Protein AF-A0A969PJM5-F1 (afdb_monomer_lite)

Secondary structure (DSSP, 8-state):
-----HHHHHHHHHHHHHS--HHHHHHHHHHHHHHHHHHHHHHHHHHHHHHHHHHHHHTTS--SS-HHHHHHHHHHHHHHHHHHHHHHHHHHHHHHHHH--TT---HHHHHIIIIIHHHHHHHHHHHHHHHHHHHHHHHHHHHHHHHHHHHHHH-

pLDDT: mean 76.87, std 11.99, range [38.34, 92.44]

Radius of gyration: 26.84 Å; chains: 1; bounding box: 56×15×101 Å

Structure (mmCIF, N/CA/C/O backbone):
data_AF-A0A969PJM5-F1
#
_entry.id   AF-A0A969PJM5-F1
#
loop_
_atom_site.group_PDB
_atom_site.id
_atom_site.type_symbol
_atom_site.label_atom_id
_atom_site.label_alt_id
_atom_site.label_comp_id
_atom_site.label_asym_id
_atom_site.label_entity_id
_atom_site.label_seq_id
_atom_site.pdbx_PDB_ins_code
_atom_site.Cartn_x
_atom_site.Cartn_y
_atom_site.Cartn_z
_atom_site.occupancy
_atom_site.B_iso_or_equiv
_atom_site.auth_seq_id
_atom_site.auth_comp_id
_atom_site.auth_asym_id
_atom_site.auth_atom_id
_atom_site.pdbx_PDB_model_num
ATOM 1 N N . MET A 1 1 ? 33.562 -5.947 -52.881 1.00 39.50 1 MET A N 1
ATOM 2 C CA . MET A 1 1 ? 33.330 -4.812 -51.963 1.00 39.50 1 MET A CA 1
ATOM 3 C C . MET A 1 1 ? 32.183 -3.988 -52.539 1.00 39.50 1 MET A C 1
ATOM 5 O O . MET A 1 1 ? 32.416 -3.079 -53.319 1.00 39.50 1 MET A O 1
ATOM 9 N N . LEU A 1 2 ? 30.937 -4.405 -52.295 1.00 38.34 2 LEU A N 1
ATOM 10 C CA . LEU A 1 2 ? 29.759 -3.692 -52.796 1.00 38.34 2 LEU A CA 1
ATOM 11 C C . LEU A 1 2 ? 29.376 -2.636 -51.759 1.00 38.34 2 LEU A C 1
ATOM 13 O O . LEU A 1 2 ? 28.885 -2.967 -50.685 1.00 38.34 2 LEU A O 1
ATOM 17 N N . VAL A 1 3 ? 29.664 -1.376 -52.078 1.00 52.41 3 VAL A N 1
ATOM 18 C CA . VAL A 1 3 ? 29.216 -0.205 -51.323 1.00 52.41 3 VAL A CA 1
ATOM 19 C C . VAL A 1 3 ? 27.695 -0.136 -51.455 1.00 52.41 3 VAL A C 1
ATOM 21 O O . VAL A 1 3 ? 27.167 0.305 -52.473 1.00 52.41 3 VAL A O 1
ATOM 24 N N . THR A 1 4 ? 26.970 -0.629 -50.451 1.00 52.97 4 THR A N 1
ATOM 25 C CA . THR A 1 4 ? 25.522 -0.423 -50.366 1.00 52.97 4 THR A CA 1
ATOM 26 C C . THR A 1 4 ? 25.275 1.043 -50.023 1.00 52.97 4 THR A C 1
ATOM 28 O O . THR A 1 4 ? 25.781 1.539 -49.019 1.00 52.97 4 THR A O 1
ATOM 31 N N . SER A 1 5 ? 24.533 1.733 -50.886 1.00 50.00 5 SER A N 1
ATOM 32 C CA . SER A 1 5 ? 24.246 3.169 -50.817 1.00 50.00 5 SER A CA 1
ATOM 33 C C . SER A 1 5 ? 23.789 3.651 -49.419 1.00 50.00 5 SER A C 1
ATOM 35 O O . SER A 1 5 ? 22.919 3.014 -48.814 1.00 50.00 5 SER A O 1
ATOM 37 N N . PRO A 1 6 ? 24.289 4.805 -48.925 1.00 57.69 6 PRO A N 1
ATOM 38 C CA . PRO A 1 6 ? 23.921 5.382 -47.624 1.00 57.69 6 PRO A CA 1
ATOM 39 C C . PRO A 1 6 ? 22.428 5.737 -47.481 1.00 57.69 6 PRO A C 1
ATOM 41 O O . PRO A 1 6 ? 21.943 5.897 -46.363 1.00 57.69 6 PRO A O 1
ATOM 44 N N . ALA A 1 7 ? 21.666 5.798 -48.579 1.00 56.34 7 ALA A N 1
ATOM 45 C CA . ALA A 1 7 ? 20.226 6.068 -48.547 1.00 56.34 7 ALA A CA 1
ATOM 46 C C . ALA A 1 7 ? 19.387 4.887 -48.010 1.00 56.34 7 ALA A C 1
ATOM 48 O O . ALA A 1 7 ? 18.320 5.095 -47.435 1.00 56.34 7 ALA A O 1
ATOM 49 N N . GLY A 1 8 ? 19.867 3.645 -48.152 1.00 54.34 8 GLY A N 1
ATOM 50 C CA . GLY A 1 8 ? 19.141 2.452 -47.696 1.00 54.34 8 GLY A CA 1
ATOM 51 C C . GLY A 1 8 ? 19.221 2.218 -46.184 1.00 54.34 8 GLY A C 1
ATOM 52 O O . GLY A 1 8 ? 18.310 1.632 -45.603 1.00 54.34 8 GLY A O 1
ATOM 53 N N . TYR A 1 9 ? 20.284 2.704 -45.535 1.00 56.56 9 TYR A N 1
ATOM 54 C CA . TYR A 1 9 ? 20.496 2.539 -44.092 1.00 56.56 9 TYR A CA 1
ATOM 55 C C . TYR A 1 9 ? 19.519 3.392 -43.271 1.00 56.56 9 TYR A C 1
ATOM 57 O O . TYR A 1 9 ? 18.983 2.934 -42.265 1.00 56.56 9 TYR A O 1
ATOM 65 N N . GLY A 1 10 ? 19.229 4.610 -43.742 1.00 60.84 10 GLY A N 1
ATOM 66 C CA . GLY A 1 10 ? 18.247 5.499 -43.122 1.00 60.84 10 GLY A CA 1
ATOM 67 C C . GLY A 1 10 ? 16.841 4.912 -43.167 1.00 60.84 10 GLY A C 1
ATOM 68 O O . GLY A 1 10 ? 16.194 4.818 -42.135 1.00 60.84 10 GLY A O 1
ATOM 69 N N . VAL A 1 11 ? 16.407 4.415 -44.331 1.00 62.94 11 VAL A N 1
ATOM 70 C CA . VAL A 1 11 ? 15.069 3.822 -44.490 1.00 62.94 11 VAL A CA 1
ATOM 71 C C . VAL A 1 11 ? 14.909 2.558 -43.648 1.00 62.94 11 VAL A C 1
ATOM 73 O O . VAL A 1 11 ? 13.864 2.393 -43.034 1.00 62.94 11 VAL A O 1
ATOM 76 N N . LYS A 1 12 ? 15.928 1.694 -43.543 1.00 56.66 12 LYS A N 1
ATOM 77 C CA . LYS A 1 12 ? 15.858 0.518 -42.658 1.00 56.66 12 LYS A CA 1
ATOM 78 C C . LYS A 1 12 ? 15.784 0.892 -41.180 1.00 56.66 12 LYS A C 1
ATOM 80 O O . LYS A 1 12 ? 14.954 0.333 -40.479 1.00 56.66 12 LYS A O 1
ATOM 85 N N . LYS A 1 13 ? 16.570 1.875 -40.737 1.00 59.78 13 LYS A N 1
ATOM 86 C CA . LYS A 1 13 ? 16.548 2.361 -39.350 1.00 59.78 13 LYS A CA 1
ATOM 87 C C . LYS A 1 13 ? 15.251 3.098 -39.014 1.00 59.78 13 LYS A C 1
ATOM 89 O O . LYS A 1 13 ? 14.752 2.982 -37.905 1.00 59.78 13 LYS A O 1
ATOM 94 N N . THR A 1 14 ? 14.690 3.840 -39.969 1.00 58.84 14 THR A N 1
ATOM 95 C CA . THR A 1 14 ? 13.369 4.462 -39.841 1.00 58.84 14 THR A CA 1
ATOM 96 C C . THR A 1 14 ? 12.281 3.397 -39.839 1.00 58.84 14 THR A C 1
ATOM 98 O O . THR A 1 14 ? 11.407 3.466 -38.994 1.00 58.84 14 THR A O 1
ATOM 101 N N . LEU A 1 15 ? 12.351 2.374 -40.696 1.00 55.53 15 LEU A N 1
ATOM 102 C CA . LEU A 1 15 ? 11.419 1.247 -40.665 1.00 55.53 15 LEU A CA 1
ATOM 103 C C . LEU A 1 15 ? 11.490 0.519 -39.323 1.00 55.53 15 LEU A C 1
ATOM 105 O O . LEU A 1 15 ? 10.454 0.419 -38.690 1.00 55.53 15 LEU A O 1
ATOM 109 N N . GLU A 1 16 ? 12.671 0.151 -38.820 1.00 60.59 16 GLU A N 1
ATOM 110 C CA . GLU A 1 16 ? 12.875 -0.387 -37.459 1.00 60.59 16 GLU A CA 1
ATOM 111 C C . GLU A 1 16 ? 12.354 0.533 -36.340 1.00 60.59 16 GLU A C 1
ATOM 113 O O . GLU A 1 16 ? 12.013 0.047 -35.268 1.00 60.59 16 GLU A O 1
ATOM 118 N N . LEU A 1 17 ? 12.263 1.845 -36.582 1.00 61.97 17 LEU A N 1
ATOM 119 C CA . LEU A 1 17 ? 11.667 2.812 -35.655 1.00 61.97 17 LEU A CA 1
ATOM 120 C C . LEU A 1 17 ? 10.128 2.823 -35.698 1.00 61.97 17 LEU A C 1
ATOM 122 O O . LEU A 1 17 ? 9.497 3.212 -34.718 1.00 61.97 17 LEU A O 1
ATOM 126 N N . ILE A 1 18 ? 9.530 2.478 -36.847 1.00 62.66 18 ILE A N 1
ATOM 127 C CA . ILE A 1 18 ? 8.075 2.509 -37.070 1.00 62.66 18 ILE A CA 1
ATOM 128 C C . ILE A 1 18 ? 7.442 1.132 -36.813 1.00 62.66 18 ILE A C 1
ATOM 130 O O . ILE A 1 18 ? 6.303 1.060 -36.354 1.00 62.66 18 ILE A O 1
ATOM 134 N N . MET A 1 19 ? 8.153 0.031 -37.089 1.00 58.66 19 MET A N 1
ATOM 135 C CA . MET A 1 19 ? 7.731 -1.295 -36.626 1.00 58.66 19 MET A CA 1
ATOM 136 C C . MET A 1 19 ? 8.087 -1.407 -35.145 1.00 58.66 19 MET A C 1
ATOM 138 O O . MET A 1 19 ? 9.255 -1.239 -34.801 1.00 58.66 19 MET A O 1
ATOM 142 N N . PRO A 1 20 ? 7.117 -1.697 -34.261 1.00 61.97 20 PRO A N 1
ATOM 143 C CA . PRO A 1 20 ? 7.433 -1.916 -32.864 1.00 61.97 20 PRO A CA 1
ATOM 144 C C . PRO A 1 20 ? 8.405 -3.092 -32.782 1.00 61.97 20 PRO A C 1
ATOM 146 O O . PRO A 1 20 ? 8.067 -4.222 -33.141 1.00 61.97 20 PRO A O 1
ATOM 149 N N . SER A 1 21 ? 9.625 -2.828 -32.322 1.00 73.62 21 SER A N 1
ATOM 150 C CA . SER A 1 21 ? 10.503 -3.890 -31.855 1.00 73.62 21 SER A CA 1
ATOM 151 C C . SER A 1 21 ? 9.782 -4.646 -30.733 1.00 73.62 21 SER A C 1
ATOM 153 O O . SER A 1 21 ? 9.020 -4.057 -29.958 1.00 73.62 21 SER A O 1
ATOM 155 N N . TRP A 1 22 ? 9.997 -5.960 -30.627 1.00 68.62 22 TRP A N 1
ATOM 156 C CA . TRP A 1 22 ? 9.412 -6.774 -29.549 1.00 68.62 22 TRP A CA 1
ATOM 157 C C . TRP A 1 22 ? 9.731 -6.203 -28.155 1.00 68.62 22 TRP A C 1
ATOM 159 O O . TR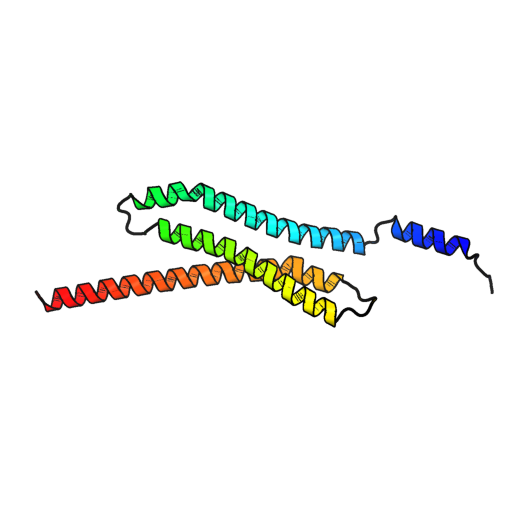P A 1 22 ? 8.916 -6.305 -27.240 1.00 68.62 22 TRP A O 1
ATOM 169 N N . GLU A 1 23 ? 10.862 -5.509 -28.023 1.00 72.88 23 GLU A N 1
ATOM 170 C CA . GLU A 1 23 ? 11.275 -4.761 -26.831 1.00 72.88 23 GLU A CA 1
ATOM 171 C C . GLU A 1 23 ? 10.302 -3.629 -26.461 1.00 72.88 23 GLU A C 1
ATOM 173 O O . GLU A 1 23 ? 9.965 -3.462 -25.289 1.00 72.88 23 GLU A O 1
ATOM 178 N N . SER A 1 24 ? 9.785 -2.887 -27.446 1.00 77.81 24 SER A N 1
ATOM 179 C CA . SER A 1 24 ? 8.834 -1.791 -27.216 1.00 77.81 24 SER A CA 1
ATOM 180 C C . SER A 1 24 ? 7.495 -2.304 -26.675 1.00 77.81 24 SER A C 1
ATOM 182 O O . SER A 1 24 ? 6.909 -1.712 -25.764 1.00 77.81 24 SER A O 1
ATOM 184 N N . VAL A 1 25 ? 7.042 -3.460 -27.172 1.00 81.44 25 VAL A N 1
ATOM 185 C CA . VAL A 1 25 ? 5.825 -4.116 -26.676 1.00 81.44 25 VAL A CA 1
ATOM 186 C C . VAL A 1 25 ? 6.012 -4.546 -25.223 1.00 81.44 25 VAL A C 1
ATOM 188 O O . VAL A 1 25 ? 5.181 -4.203 -24.381 1.00 81.44 25 VAL A O 1
ATOM 191 N N . ILE A 1 26 ? 7.124 -5.217 -24.906 1.00 79.69 26 ILE A N 1
ATOM 192 C CA . ILE A 1 26 ? 7.448 -5.651 -23.538 1.00 79.69 26 ILE A CA 1
ATOM 193 C C . ILE A 1 26 ? 7.482 -4.441 -22.598 1.00 79.69 26 ILE A C 1
ATOM 195 O O . ILE A 1 26 ? 6.792 -4.429 -21.579 1.00 79.69 26 ILE A O 1
ATOM 199 N N . PHE A 1 27 ? 8.188 -3.376 -22.975 1.00 79.31 27 PHE A N 1
ATOM 200 C CA . PHE A 1 27 ? 8.248 -2.150 -22.184 1.00 79.31 27 PHE A CA 1
ATOM 201 C C . PHE A 1 27 ? 6.860 -1.547 -21.928 1.00 79.31 27 PHE A C 1
ATOM 203 O O . PHE A 1 27 ? 6.534 -1.189 -20.796 1.00 79.31 27 PHE A O 1
ATOM 210 N N . SER A 1 28 ? 6.018 -1.463 -22.962 1.00 81.75 28 SER A N 1
ATOM 211 C CA . SER A 1 28 ? 4.676 -0.883 -22.844 1.00 81.75 28 SER A CA 1
ATOM 212 C C . SER A 1 28 ? 3.780 -1.664 -21.875 1.00 81.75 28 SER A C 1
ATOM 214 O O . SER A 1 28 ? 3.065 -1.054 -21.076 1.00 81.75 28 SER A O 1
ATOM 216 N N . VAL A 1 29 ? 3.872 -2.999 -21.882 1.00 83.44 29 VAL A N 1
ATOM 217 C CA . VAL A 1 29 ? 3.121 -3.882 -20.981 1.00 83.44 29 VAL A CA 1
ATOM 218 C C . VAL A 1 29 ? 3.618 -3.731 -19.545 1.00 83.44 29 VAL A C 1
ATOM 220 O O . VAL A 1 29 ? 2.813 -3.548 -18.631 1.00 83.44 29 VAL A O 1
ATOM 223 N N . LEU A 1 30 ? 4.938 -3.732 -19.337 1.00 81.00 30 LEU A N 1
ATOM 224 C CA . LEU A 1 30 ? 5.543 -3.580 -18.010 1.00 81.00 30 LEU A CA 1
ATOM 225 C C . LEU A 1 30 ? 5.230 -2.203 -17.401 1.00 81.00 30 LEU A C 1
ATOM 227 O O . LEU A 1 30 ? 4.830 -2.107 -16.239 1.00 81.00 30 LEU A O 1
ATOM 231 N N . ALA A 1 31 ? 5.326 -1.137 -18.197 1.00 81.19 31 ALA A N 1
ATOM 232 C CA . ALA A 1 31 ? 4.953 0.214 -17.781 1.00 81.19 31 ALA A CA 1
ATOM 233 C C . ALA A 1 31 ? 3.437 0.358 -17.543 1.00 81.19 31 ALA A C 1
ATOM 235 O O . ALA A 1 31 ? 3.001 1.131 -16.686 1.00 81.19 31 ALA A O 1
ATOM 236 N N . GLY A 1 32 ? 2.613 -0.373 -18.299 1.00 83.94 32 GLY A N 1
ATOM 237 C CA . GLY A 1 32 ? 1.167 -0.455 -18.092 1.00 83.94 32 GLY A CA 1
ATOM 238 C C . GLY A 1 32 ? 0.810 -1.106 -16.757 1.00 83.94 32 GLY A C 1
ATOM 239 O O . GLY A 1 32 ? 0.019 -0.549 -15.999 1.00 83.94 32 GLY A O 1
ATOM 240 N N . MET A 1 33 ? 1.450 -2.230 -16.426 1.00 83.69 33 MET A N 1
ATOM 241 C CA . MET A 1 33 ? 1.233 -2.951 -15.166 1.00 83.69 33 MET A CA 1
ATOM 242 C C . MET A 1 33 ? 1.590 -2.098 -13.943 1.00 83.69 33 MET A C 1
ATOM 244 O O . MET A 1 33 ? 0.856 -2.078 -12.955 1.00 83.69 33 MET A O 1
ATOM 248 N N . MET A 1 34 ? 2.662 -1.311 -14.042 1.00 85.06 34 MET A N 1
ATOM 249 C CA . MET A 1 34 ? 3.056 -0.375 -12.992 1.00 85.06 34 MET A CA 1
ATOM 250 C C . MET A 1 34 ? 1.995 0.708 -12.730 1.00 85.06 34 MET A C 1
ATOM 252 O O . MET A 1 34 ? 1.635 0.976 -11.582 1.00 85.06 34 MET A O 1
ATOM 256 N N . ARG A 1 35 ? 1.457 1.308 -13.799 1.00 86.25 35 ARG A N 1
ATOM 257 C CA . ARG A 1 35 ? 0.380 2.308 -13.701 1.00 86.25 35 ARG A CA 1
ATOM 258 C C . ARG A 1 35 ? -0.924 1.702 -13.188 1.00 86.25 35 ARG A C 1
ATOM 260 O O . ARG A 1 35 ? -1.607 2.325 -12.380 1.00 86.25 35 ARG A O 1
ATOM 267 N N . ALA A 1 36 ? -1.240 0.475 -13.599 1.00 87.06 36 ALA A N 1
ATOM 268 C CA . ALA A 1 36 ? -2.415 -0.241 -13.116 1.00 87.06 36 ALA A CA 1
ATOM 269 C C . ALA A 1 36 ? -2.379 -0.433 -11.592 1.00 87.06 36 ALA A C 1
ATOM 271 O O . ALA A 1 36 ? -3.380 -0.174 -10.930 1.00 87.06 36 ALA A O 1
ATOM 272 N N . TYR A 1 37 ? -1.225 -0.804 -11.022 1.00 87.75 37 TYR A N 1
ATOM 273 C CA . TYR A 1 37 ? -1.067 -0.923 -9.569 1.00 87.75 37 TYR A CA 1
ATOM 274 C C . TYR A 1 37 ? -1.326 0.404 -8.838 1.00 87.75 37 TYR A C 1
ATOM 276 O O . TYR A 1 37 ? -2.083 0.430 -7.869 1.00 87.75 37 TYR A O 1
ATOM 284 N N . GLN A 1 38 ? -0.765 1.520 -9.319 1.00 89.06 38 GLN A N 1
ATOM 285 C CA . GLN A 1 38 ? -0.994 2.836 -8.705 1.00 89.06 38 GLN A CA 1
ATOM 286 C C . GLN A 1 38 ? -2.475 3.227 -8.708 1.00 89.06 38 GLN A C 1
ATOM 288 O O . GLN A 1 38 ? -2.990 3.671 -7.680 1.00 89.06 38 GLN A O 1
ATOM 293 N N . HIS A 1 39 ? -3.172 3.002 -9.823 1.00 91.12 39 HIS A N 1
ATOM 294 C CA . HIS A 1 39 ? -4.610 3.245 -9.901 1.00 91.12 39 HIS A CA 1
ATOM 295 C C . HIS A 1 39 ? -5.408 2.308 -8.993 1.00 91.12 39 HIS A C 1
ATOM 297 O O . HIS A 1 39 ? -6.372 2.739 -8.370 1.00 91.12 39 HIS A O 1
ATOM 303 N N . PHE A 1 40 ? -4.996 1.048 -8.852 1.00 89.50 40 PHE A N 1
ATOM 304 C CA . PHE A 1 40 ? -5.654 0.110 -7.944 1.00 89.50 40 PHE A CA 1
ATOM 305 C C . PHE A 1 40 ? -5.562 0.569 -6.482 1.00 89.50 40 PHE A C 1
ATOM 307 O O . PHE A 1 40 ? -6.550 0.525 -5.751 1.00 89.50 40 PHE A O 1
ATOM 314 N N . VAL A 1 41 ? -4.399 1.081 -6.070 1.00 91.19 41 VAL A N 1
ATOM 315 C CA . VAL A 1 41 ? -4.195 1.646 -4.726 1.00 91.19 41 VAL A CA 1
ATOM 316 C C . VAL A 1 41 ? -5.007 2.931 -4.524 1.00 91.19 41 VAL A C 1
ATOM 318 O O . VAL A 1 41 ? -5.584 3.129 -3.456 1.00 91.19 41 VAL A O 1
ATOM 321 N N . GLU A 1 42 ? -5.112 3.793 -5.540 1.00 90.94 42 GLU A N 1
ATOM 322 C CA . GLU A 1 42 ? -5.961 4.996 -5.501 1.00 90.94 42 GLU A CA 1
ATOM 323 C C . GLU A 1 42 ? -7.447 4.657 -5.368 1.00 90.94 42 GLU A C 1
ATOM 325 O O . GLU A 1 42 ? -8.145 5.256 -4.547 1.00 90.94 42 GLU A O 1
ATOM 330 N N . ILE A 1 43 ? -7.918 3.661 -6.123 1.00 92.44 43 ILE A N 1
ATOM 331 C CA . ILE A 1 43 ? -9.284 3.141 -6.018 1.00 92.44 43 ILE A CA 1
ATOM 332 C C . ILE A 1 43 ? -9.508 2.541 -4.626 1.00 92.44 43 ILE A C 1
ATOM 334 O O . ILE A 1 43 ? -10.534 2.812 -4.008 1.00 92.44 43 ILE A O 1
ATOM 338 N N . GLY A 1 44 ? -8.540 1.792 -4.092 1.00 90.19 44 GLY A N 1
ATOM 339 C CA . GLY A 1 44 ? -8.587 1.272 -2.724 1.00 90.19 44 GLY A CA 1
ATOM 340 C C . GLY A 1 44 ? -8.749 2.384 -1.686 1.00 90.19 44 GLY A C 1
ATOM 341 O O . GLY A 1 44 ? -9.636 2.312 -0.840 1.00 90.19 44 GLY A O 1
ATOM 342 N N . LEU A 1 45 ? -7.964 3.460 -1.798 1.00 91.50 45 LEU A N 1
ATOM 343 C CA . LEU A 1 45 ? -8.060 4.615 -0.904 1.00 91.50 45 LEU A CA 1
ATOM 344 C C . LEU A 1 45 ? -9.429 5.309 -1.014 1.00 91.50 45 LEU A C 1
ATOM 346 O O . LEU A 1 45 ? -10.022 5.683 0.001 1.00 91.50 45 LEU A O 1
ATOM 350 N N . PHE A 1 46 ? -9.955 5.448 -2.234 1.00 92.38 46 PHE A N 1
ATOM 351 C CA . PHE A 1 46 ? -11.281 6.015 -2.480 1.00 92.38 46 PHE A CA 1
ATOM 352 C C . PHE A 1 46 ? -12.389 5.163 -1.844 1.00 92.38 46 PHE A C 1
ATOM 354 O O . PHE A 1 46 ? -13.238 5.689 -1.124 1.00 92.38 46 PHE A O 1
ATOM 361 N N . LEU A 1 47 ? -12.342 3.841 -2.029 1.00 91.00 47 LEU A N 1
ATOM 362 C CA . LEU A 1 47 ? -13.294 2.902 -1.433 1.00 91.00 47 LEU A CA 1
ATOM 363 C C . LEU A 1 47 ? -13.228 2.917 0.098 1.00 91.00 47 LEU A C 1
ATOM 365 O O . LEU A 1 47 ? -14.265 3.007 0.754 1.00 91.00 47 LEU A O 1
ATOM 369 N N . THR A 1 48 ? -12.031 2.900 0.690 1.00 89.94 48 THR A N 1
ATOM 370 C CA . THR A 1 48 ? -11.875 2.982 2.151 1.00 89.94 48 THR A CA 1
ATOM 371 C C . THR A 1 48 ? -12.380 4.313 2.700 1.00 89.94 48 THR A C 1
ATOM 373 O O . THR A 1 48 ? -12.998 4.337 3.764 1.00 89.94 48 THR A O 1
ATOM 376 N N . THR A 1 49 ? -12.200 5.412 1.962 1.00 91.94 49 THR A N 1
ATOM 377 C CA . THR A 1 49 ? -12.777 6.718 2.323 1.00 91.94 49 THR A CA 1
ATOM 378 C C . THR A 1 49 ? -14.304 6.664 2.332 1.00 91.94 49 THR A C 1
ATOM 380 O O . THR A 1 49 ? -14.933 7.156 3.267 1.00 91.94 49 THR A O 1
ATOM 383 N N . LEU A 1 50 ? -14.909 6.008 1.337 1.00 91.31 50 LEU A N 1
ATOM 384 C CA . LEU A 1 50 ? -16.362 5.871 1.216 1.00 91.31 50 LEU A CA 1
ATOM 385 C C . LEU A 1 50 ? -16.977 5.019 2.344 1.00 91.31 50 LEU A C 1
ATOM 387 O O . LEU A 1 50 ? -18.116 5.245 2.741 1.00 91.31 50 LEU A O 1
ATOM 391 N N . VAL A 1 51 ? -16.204 4.084 2.907 1.00 89.31 51 VAL A N 1
ATOM 392 C CA . VAL A 1 51 ? -16.577 3.280 4.089 1.00 89.31 51 VAL A CA 1
ATOM 393 C C . VAL A 1 51 ? -16.375 4.048 5.412 1.00 89.31 51 VAL A C 1
ATOM 395 O O . VAL A 1 51 ? -16.876 3.629 6.455 1.00 89.31 51 VAL A O 1
ATOM 398 N N . GLY A 1 52 ? -15.715 5.211 5.397 1.00 88.62 52 GLY A N 1
ATOM 399 C CA . GLY A 1 52 ? -15.442 6.026 6.590 1.00 88.62 52 GLY A CA 1
ATOM 400 C C . GLY A 1 52 ? -16.676 6.359 7.445 1.00 88.62 52 GLY A C 1
ATOM 401 O O . GLY A 1 52 ? -16.654 6.096 8.649 1.00 88.62 52 GLY A O 1
ATOM 402 N N . PRO A 1 53 ? -17.789 6.855 6.869 1.00 85.88 53 PRO A N 1
ATOM 403 C CA . PRO A 1 53 ? -19.011 7.128 7.627 1.00 85.88 53 PRO A CA 1
ATOM 404 C C . PRO A 1 53 ? -19.598 5.888 8.315 1.00 85.88 53 PRO A C 1
ATOM 406 O O . PRO A 1 53 ? -20.118 5.992 9.423 1.00 85.88 53 PRO A O 1
ATOM 409 N N . LEU A 1 54 ? -19.477 4.706 7.699 1.00 85.56 54 LEU A N 1
ATOM 410 C CA . LEU A 1 54 ? -19.935 3.443 8.288 1.00 85.56 54 LEU A CA 1
ATOM 411 C C . LEU A 1 54 ? -19.065 3.028 9.478 1.00 85.56 54 LEU A C 1
ATOM 413 O O . LEU A 1 54 ? -19.592 2.545 10.475 1.00 85.56 54 LEU A O 1
ATOM 417 N N . ALA A 1 55 ? -17.751 3.251 9.411 1.00 84.81 55 ALA A N 1
ATOM 418 C CA . ALA A 1 55 ? -16.844 2.975 10.524 1.00 84.81 55 ALA A CA 1
ATOM 419 C C . ALA A 1 55 ? -17.096 3.904 11.724 1.00 84.81 55 ALA A C 1
ATOM 421 O O . ALA A 1 55 ? -17.057 3.460 12.873 1.00 84.81 55 ALA A O 1
ATOM 422 N N . VAL A 1 56 ? -17.405 5.180 11.464 1.00 84.38 56 VAL A N 1
ATOM 423 C CA . VAL A 1 56 ? -17.806 6.145 12.502 1.00 84.38 56 VAL A CA 1
ATOM 424 C C . VAL A 1 56 ? -19.174 5.775 13.085 1.00 84.38 56 VAL A C 1
ATOM 426 O O . VAL A 1 56 ? -19.318 5.721 14.303 1.00 84.38 56 VAL A O 1
ATOM 429 N N . GLY A 1 57 ? -20.156 5.444 12.239 1.00 82.94 57 GLY A N 1
ATOM 430 C CA . GLY A 1 57 ? -21.487 5.009 12.674 1.00 82.94 57 GLY A CA 1
ATOM 431 C C . GLY A 1 57 ? -21.461 3.705 13.475 1.00 82.94 57 GLY A C 1
ATOM 432 O O . GLY A 1 57 ? -22.133 3.591 14.496 1.00 82.94 57 GLY A O 1
ATOM 433 N N . GLY A 1 58 ? -20.619 2.748 13.081 1.00 81.12 58 GLY A N 1
ATOM 434 C CA . GLY A 1 58 ? -20.402 1.503 13.818 1.00 81.12 58 GLY A CA 1
ATOM 435 C C . GLY A 1 58 ? -19.770 1.718 15.194 1.00 81.12 58 GLY A C 1
ATOM 436 O O . GLY A 1 58 ? -20.020 0.933 16.101 1.00 81.12 58 GLY A O 1
ATOM 437 N N . SER A 1 59 ? -19.007 2.800 15.388 1.00 78.19 59 SER A N 1
ATOM 438 C CA . SER A 1 59 ? -18.440 3.149 16.697 1.00 78.19 59 SER A CA 1
ATOM 439 C C . SER A 1 59 ? -19.485 3.643 17.702 1.00 78.19 59 SER A C 1
ATOM 441 O O . SER A 1 59 ? -19.165 3.756 18.884 1.00 78.19 59 SER A O 1
ATOM 443 N N . LEU A 1 60 ? -20.701 3.965 17.249 1.00 76.06 60 LEU A N 1
ATOM 444 C CA . LEU A 1 60 ? -21.819 4.347 18.115 1.00 76.06 60 LEU A CA 1
ATOM 445 C C . LEU A 1 60 ? -22.585 3.129 18.649 1.00 76.06 60 LEU A C 1
ATOM 447 O O . LEU A 1 60 ? -23.373 3.270 19.583 1.00 76.06 60 LEU A O 1
ATOM 451 N N . LEU A 1 61 ? -22.369 1.939 18.077 1.00 78.81 61 LEU A N 1
ATOM 452 C CA . LEU A 1 61 ? -22.922 0.699 18.610 1.00 78.81 61 LEU A CA 1
ATOM 453 C C . LEU A 1 61 ? -22.034 0.197 19.764 1.00 78.81 61 LEU A C 1
ATOM 455 O O . LEU A 1 61 ? -20.809 0.237 19.639 1.00 78.81 61 LEU A O 1
ATOM 459 N N . PRO A 1 62 ? -22.613 -0.312 20.870 1.00 68.31 62 PRO A N 1
ATOM 460 C CA . PRO A 1 62 ? -21.869 -0.869 22.002 1.00 68.31 62 PRO A CA 1
ATOM 461 C C . PRO A 1 62 ? -21.313 -2.269 21.674 1.00 68.31 62 PRO A C 1
ATOM 463 O O . PRO A 1 62 ? -21.588 -3.243 22.369 1.00 68.31 62 PRO A O 1
ATOM 466 N N . VAL A 1 63 ? -20.564 -2.385 20.576 1.00 70.50 63 VAL A N 1
ATOM 467 C CA . VAL A 1 63 ? -19.843 -3.599 20.176 1.00 70.50 63 VAL A CA 1
ATOM 468 C C . VAL A 1 63 ? -18.399 -3.450 20.652 1.00 70.50 63 VAL A C 1
ATOM 470 O O . VAL A 1 63 ? -17.781 -2.410 20.434 1.00 70.50 63 VAL A O 1
ATOM 473 N N . GLU A 1 64 ? -17.860 -4.473 21.316 1.00 63.97 64 GLU A N 1
ATOM 474 C CA . GLU A 1 64 ? -16.557 -4.438 22.009 1.00 63.97 64 GLU A CA 1
ATOM 475 C C . GLU A 1 64 ? -15.369 -4.015 21.127 1.00 63.97 64 GLU A C 1
ATOM 477 O O . GLU A 1 64 ? -14.377 -3.481 21.626 1.00 63.97 64 GLU A O 1
ATOM 482 N N . ASN A 1 65 ? -15.453 -4.224 19.812 1.00 62.84 65 ASN A N 1
ATOM 483 C CA . ASN A 1 65 ? -14.381 -3.884 18.889 1.00 62.84 65 ASN A CA 1
ATOM 484 C C . ASN A 1 65 ? -14.580 -2.475 18.328 1.00 62.84 65 ASN A C 1
ATOM 486 O O . ASN A 1 65 ? -15.539 -2.258 17.598 1.00 62.84 65 ASN A O 1
ATOM 490 N N . LYS A 1 66 ? -13.666 -1.536 18.614 1.00 74.69 66 LYS A N 1
ATOM 491 C CA . LYS A 1 66 ? -13.747 -0.145 18.134 1.00 74.69 66 LYS A CA 1
ATOM 492 C C . LYS A 1 66 ? -13.520 -0.085 16.610 1.00 74.69 66 LYS A C 1
ATOM 494 O O . LYS A 1 66 ? -12.367 -0.007 16.170 1.00 74.69 66 LYS A O 1
ATOM 499 N N . PRO A 1 67 ? -14.582 -0.053 15.782 1.00 78.69 67 PRO A N 1
ATOM 500 C CA . PRO A 1 67 ? -14.463 -0.233 14.333 1.00 78.69 67 PRO A CA 1
ATOM 501 C C . PRO A 1 67 ? -13.781 0.965 13.661 1.00 78.69 67 PRO A C 1
ATOM 503 O O . PRO A 1 67 ? -13.172 0.834 12.600 1.00 78.69 67 PRO A O 1
ATOM 506 N N . PHE A 1 68 ? -13.794 2.118 14.330 1.00 83.06 68 PHE A N 1
ATOM 507 C CA . PHE A 1 68 ? -13.066 3.312 13.927 1.00 83.06 68 PHE A CA 1
ATOM 508 C C . PHE A 1 68 ? -11.545 3.095 13.849 1.00 83.06 68 PHE A C 1
ATOM 510 O O . PHE A 1 68 ? -10.916 3.515 12.881 1.00 83.06 68 PHE A O 1
ATOM 517 N N . PHE A 1 69 ? -10.943 2.406 14.826 1.00 80.88 69 PHE A N 1
ATOM 518 C CA . PHE A 1 69 ? -9.494 2.168 14.823 1.00 80.88 69 PHE A CA 1
ATOM 519 C C . PHE A 1 69 ? -9.086 1.160 13.747 1.00 80.88 69 PHE A C 1
ATOM 521 O O . PHE A 1 69 ? -8.066 1.354 13.090 1.00 80.88 69 PHE A O 1
ATOM 528 N N . ALA A 1 70 ? -9.907 0.133 13.516 1.00 83.12 70 ALA A N 1
ATOM 529 C CA . ALA A 1 70 ? -9.687 -0.823 12.434 1.00 83.12 70 ALA A CA 1
ATOM 530 C C . ALA A 1 70 ? -9.726 -0.137 11.057 1.00 83.12 70 ALA A C 1
ATOM 532 O O . ALA A 1 70 ? -8.849 -0.360 10.222 1.00 83.12 70 ALA A O 1
ATOM 533 N N . TRP A 1 71 ? -10.698 0.755 10.843 1.00 88.38 71 TRP A N 1
ATOM 534 C CA . TRP A 1 71 ? -10.776 1.563 9.627 1.00 88.38 71 TRP A CA 1
ATOM 535 C C . TRP A 1 71 ? -9.559 2.475 9.454 1.00 88.38 71 TRP A C 1
ATOM 537 O O . TRP A 1 71 ? -8.981 2.521 8.371 1.00 88.38 71 TRP A O 1
ATOM 547 N N . LEU A 1 72 ? -9.135 3.159 10.521 1.00 85.94 72 LEU A N 1
ATOM 548 C CA . LEU A 1 72 ? -8.011 4.092 10.473 1.00 85.94 72 LEU A CA 1
ATOM 549 C C . LEU A 1 72 ? -6.700 3.373 10.117 1.00 85.94 72 LEU A C 1
ATOM 551 O O . LEU A 1 72 ? -5.963 3.831 9.246 1.00 85.94 72 LEU A O 1
ATOM 555 N N . ILE A 1 73 ? -6.447 2.203 10.708 1.00 86.50 73 ILE A N 1
ATOM 556 C CA . ILE A 1 73 ? -5.278 1.368 10.382 1.00 86.50 73 ILE A CA 1
ATOM 557 C C . ILE A 1 73 ? -5.341 0.879 8.930 1.00 86.50 73 ILE A C 1
ATOM 559 O O . ILE A 1 73 ? -4.331 0.928 8.229 1.00 86.50 73 ILE A O 1
ATOM 563 N N . GLY A 1 74 ? -6.521 0.478 8.446 1.00 85.88 74 GLY A N 1
ATOM 564 C CA . GLY A 1 74 ? -6.724 0.108 7.042 1.00 85.88 74 GLY A CA 1
ATOM 565 C C . GLY A 1 74 ? -6.455 1.267 6.074 1.00 85.88 74 GLY A C 1
ATOM 566 O O . GLY A 1 74 ? -5.737 1.096 5.089 1.00 85.88 74 GLY A O 1
ATOM 567 N N . PHE A 1 75 ? -6.959 2.464 6.384 1.00 88.06 75 PHE A N 1
ATOM 568 C CA . PHE A 1 75 ? -6.752 3.671 5.580 1.00 88.06 75 PHE A CA 1
ATOM 569 C C . PHE A 1 75 ? -5.268 4.051 5.487 1.00 88.06 75 PHE A C 1
ATOM 571 O O . PHE A 1 75 ? -4.742 4.265 4.391 1.00 88.06 75 PHE A O 1
ATOM 578 N N . PHE A 1 76 ? -4.565 4.065 6.624 1.00 86.50 76 PHE A N 1
ATOM 579 C CA . PHE A 1 76 ? -3.132 4.353 6.652 1.00 86.50 76 PHE A CA 1
ATOM 580 C C . PHE A 1 76 ? -2.295 3.255 5.992 1.00 86.50 76 PHE A C 1
ATOM 582 O O . PHE A 1 76 ? -1.319 3.580 5.324 1.00 86.50 76 PHE A O 1
ATOM 589 N N . SER A 1 77 ? -2.675 1.980 6.112 1.00 87.69 77 SER A N 1
ATOM 590 C CA . SER A 1 77 ? -1.961 0.863 5.477 1.00 87.69 77 SER A CA 1
ATOM 591 C C . SER A 1 77 ? -1.991 0.960 3.943 1.00 87.69 77 SER A C 1
ATOM 593 O O . SER A 1 77 ? -0.946 0.861 3.294 1.00 87.69 77 SER A O 1
ATOM 595 N N . ILE A 1 78 ? -3.150 1.268 3.349 1.00 89.06 78 ILE A N 1
ATOM 596 C CA . ILE A 1 78 ? -3.275 1.452 1.892 1.00 89.06 78 ILE A CA 1
ATOM 597 C C . ILE A 1 78 ? -2.437 2.651 1.423 1.00 89.06 78 ILE A C 1
ATOM 599 O O . ILE A 1 78 ? -1.684 2.536 0.452 1.00 89.06 78 ILE A O 1
ATOM 603 N N . GLY A 1 79 ? -2.508 3.780 2.140 1.00 86.75 79 GLY A N 1
ATOM 604 C CA . GLY A 1 79 ? -1.693 4.965 1.854 1.00 86.75 79 GLY A CA 1
ATOM 605 C C . GLY A 1 79 ? -0.188 4.707 1.991 1.00 86.75 79 GLY A C 1
ATOM 606 O O . GLY A 1 79 ? 0.602 5.144 1.150 1.00 86.75 79 GLY A O 1
ATOM 607 N N . PHE A 1 80 ? 0.208 3.928 2.999 1.00 86.62 80 PHE A N 1
ATOM 608 C CA . PHE A 1 80 ? 1.589 3.509 3.215 1.00 86.62 80 PHE A CA 1
ATOM 609 C C . PHE A 1 80 ? 2.107 2.659 2.050 1.00 86.62 80 PHE A C 1
ATOM 611 O O . PHE A 1 80 ? 3.218 2.899 1.584 1.00 86.62 80 PHE A O 1
ATOM 618 N N . SER A 1 81 ? 1.281 1.769 1.484 1.00 89.25 81 SER A N 1
ATOM 619 C CA . SER A 1 81 ? 1.667 0.982 0.300 1.00 89.25 81 SER A CA 1
ATOM 620 C C . SER A 1 81 ? 2.059 1.865 -0.897 1.00 89.25 81 SER A C 1
ATOM 622 O O . SER A 1 81 ? 3.029 1.565 -1.597 1.00 89.25 81 SER A O 1
ATOM 624 N N . LYS A 1 82 ? 1.365 2.998 -1.106 1.00 89.50 82 LYS A N 1
ATOM 625 C CA . LYS A 1 82 ? 1.669 3.950 -2.189 1.00 89.50 82 LYS A CA 1
ATOM 626 C C . LYS A 1 82 ? 3.001 4.656 -1.952 1.00 89.50 82 LYS A C 1
ATOM 628 O O . LYS A 1 82 ? 3.793 4.820 -2.881 1.00 89.50 82 LYS A O 1
ATOM 633 N N . LEU A 1 83 ? 3.256 5.059 -0.708 1.00 89.12 83 LEU A N 1
ATOM 634 C CA . LEU A 1 83 ? 4.509 5.698 -0.319 1.00 89.12 83 LEU A CA 1
ATOM 635 C C . LEU A 1 83 ? 5.693 4.736 -0.479 1.00 89.12 83 LEU A C 1
ATOM 637 O O . LEU A 1 83 ? 6.689 5.103 -1.096 1.00 89.12 83 LEU A O 1
ATOM 641 N N . THR A 1 84 ? 5.568 3.495 -0.005 1.00 88.31 84 THR A N 1
ATOM 642 C CA . THR A 1 84 ? 6.607 2.466 -0.153 1.00 88.31 84 THR A CA 1
ATOM 643 C C . THR A 1 84 ? 6.891 2.157 -1.620 1.00 88.31 84 THR A C 1
ATOM 645 O O . THR A 1 84 ? 8.053 2.095 -2.012 1.00 88.31 84 THR A O 1
ATOM 648 N N . PHE A 1 85 ? 5.851 2.033 -2.448 1.00 88.31 85 PHE A N 1
ATOM 649 C CA . PHE A 1 85 ? 6.012 1.828 -3.886 1.00 88.31 85 PHE A CA 1
ATOM 650 C C . PHE A 1 85 ? 6.821 2.960 -4.546 1.00 88.31 85 PHE A C 1
ATOM 652 O O . PHE A 1 85 ? 7.775 2.700 -5.280 1.00 88.31 85 PHE A O 1
ATOM 659 N N . ASN A 1 86 ? 6.497 4.219 -4.234 1.00 88.94 86 ASN A N 1
ATOM 660 C CA . ASN A 1 86 ? 7.217 5.375 -4.776 1.00 88.94 86 ASN A CA 1
ATOM 661 C C . ASN A 1 86 ? 8.652 5.497 -4.235 1.00 88.94 86 ASN A C 1
ATOM 663 O O . ASN A 1 86 ? 9.546 5.902 -4.974 1.00 88.94 86 ASN A O 1
ATOM 667 N N . MET A 1 87 ? 8.900 5.118 -2.978 1.00 87.31 87 MET A N 1
ATOM 668 C CA . MET A 1 87 ? 10.254 5.088 -2.411 1.00 87.31 87 MET A CA 1
ATOM 669 C C . MET A 1 87 ? 11.142 4.057 -3.109 1.00 87.31 87 MET A C 1
ATOM 671 O O . MET A 1 87 ? 12.290 4.353 -3.436 1.00 87.31 87 MET A O 1
ATOM 675 N N . VAL A 1 88 ? 10.600 2.870 -3.398 1.00 85.94 88 VAL A N 1
ATOM 676 C CA . VAL A 1 88 ? 11.304 1.840 -4.173 1.00 85.94 88 VAL A CA 1
ATOM 677 C C . VAL A 1 88 ? 11.635 2.381 -5.568 1.00 85.94 88 VAL A C 1
ATOM 679 O O . VAL A 1 88 ? 12.791 2.293 -5.978 1.00 85.94 88 VAL A O 1
ATOM 682 N N . ALA A 1 89 ? 10.677 3.033 -6.240 1.00 83.75 89 ALA A N 1
ATOM 683 C CA . ALA A 1 89 ? 10.884 3.680 -7.544 1.00 83.75 89 ALA A CA 1
ATOM 684 C C . ALA A 1 89 ? 11.962 4.781 -7.531 1.00 83.75 89 ALA A C 1
ATOM 686 O O . ALA A 1 89 ? 12.741 4.903 -8.477 1.00 83.75 89 ALA A O 1
ATOM 687 N N . GLY A 1 90 ? 12.047 5.568 -6.456 1.00 82.44 90 GLY A N 1
ATOM 688 C CA . GLY A 1 90 ? 13.099 6.573 -6.286 1.00 82.44 90 GLY A CA 1
ATOM 689 C C . GLY A 1 90 ? 14.487 5.947 -6.135 1.00 82.44 90 GLY A C 1
ATOM 690 O O . GLY A 1 90 ? 15.415 6.320 -6.851 1.00 82.44 90 GLY A O 1
ATOM 691 N N . LEU A 1 91 ? 14.622 4.948 -5.257 1.00 83.00 91 LEU A N 1
ATOM 692 C CA . LEU A 1 91 ? 15.890 4.242 -5.027 1.00 83.00 91 LEU A CA 1
ATOM 693 C C . LEU A 1 91 ? 16.399 3.549 -6.294 1.00 83.00 91 LEU A C 1
ATOM 695 O O . LEU A 1 91 ? 17.591 3.583 -6.597 1.00 83.00 91 LEU A O 1
ATOM 699 N N . SER A 1 92 ? 15.499 2.964 -7.077 1.00 76.00 92 SER A N 1
ATOM 700 C CA . SER A 1 92 ? 15.876 2.335 -8.336 1.00 76.00 92 SER A CA 1
ATOM 701 C C . SER A 1 92 ? 16.238 3.311 -9.435 1.00 76.00 92 SER A C 1
ATOM 703 O O . SER A 1 92 ? 17.038 2.962 -10.292 1.00 76.00 92 SER A O 1
ATOM 705 N N . ALA A 1 93 ? 15.641 4.506 -9.450 1.00 78.38 93 ALA A N 1
ATOM 706 C CA . ALA A 1 93 ? 15.998 5.527 -10.425 1.00 78.38 93 ALA A CA 1
ATOM 707 C C . ALA A 1 93 ? 17.450 5.978 -10.212 1.00 78.38 93 ALA A C 1
ATOM 709 O O . ALA A 1 93 ? 18.186 6.135 -11.182 1.00 78.38 93 ALA A O 1
ATOM 710 N N . VAL A 1 94 ? 17.880 6.096 -8.951 1.00 81.56 94 VAL A N 1
ATOM 711 C CA . VAL A 1 94 ? 19.279 6.373 -8.593 1.00 81.56 94 VAL A CA 1
ATOM 712 C C . VAL A 1 94 ? 20.184 5.208 -8.996 1.00 81.56 94 VAL A C 1
ATOM 714 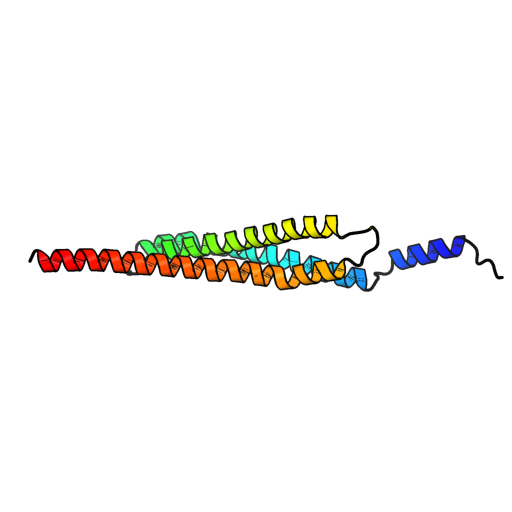O O . VAL A 1 94 ? 21.163 5.418 -9.706 1.00 81.56 94 VAL A O 1
ATOM 717 N N . ALA A 1 95 ? 19.814 3.970 -8.653 1.00 75.00 95 ALA A N 1
ATOM 718 C CA . ALA A 1 95 ? 20.586 2.791 -9.054 1.00 75.00 95 ALA A CA 1
ATOM 719 C C . ALA A 1 95 ? 20.683 2.644 -10.585 1.00 75.00 95 ALA A C 1
ATOM 721 O O . ALA A 1 95 ? 21.730 2.276 -11.113 1.00 75.00 95 ALA A O 1
ATOM 722 N N . ALA A 1 96 ? 19.613 2.957 -11.317 1.00 73.19 96 ALA A N 1
ATOM 723 C CA . ALA A 1 96 ? 19.621 2.972 -12.771 1.00 73.19 96 ALA A CA 1
ATOM 724 C C . ALA A 1 96 ? 20.541 4.077 -13.302 1.00 73.19 96 ALA A C 1
ATOM 726 O O . ALA A 1 96 ? 21.336 3.796 -14.187 1.00 73.19 96 ALA A O 1
ATOM 727 N N . ALA A 1 97 ? 20.493 5.292 -12.747 1.00 74.00 97 ALA A N 1
ATOM 728 C CA . ALA A 1 97 ? 21.342 6.407 -13.172 1.00 74.00 97 ALA A CA 1
ATOM 729 C C . ALA A 1 97 ? 22.846 6.129 -12.991 1.00 74.00 97 ALA A C 1
ATOM 731 O O . ALA A 1 97 ? 23.648 6.585 -13.801 1.00 74.00 97 ALA A O 1
ATOM 732 N N . GLU A 1 98 ? 23.226 5.359 -11.971 1.00 73.38 98 GLU A N 1
ATOM 733 C CA . GLU A 1 98 ? 24.623 4.988 -11.713 1.00 73.38 98 GLU A CA 1
ATOM 734 C C . GLU A 1 98 ? 25.112 3.818 -12.583 1.00 73.38 98 GLU A C 1
ATOM 736 O O . GLU A 1 98 ? 26.291 3.756 -12.929 1.00 73.38 98 GLU A O 1
ATOM 741 N N . ASN A 1 99 ? 24.217 2.899 -12.966 1.00 62.97 99 ASN A N 1
ATOM 742 C CA . ASN A 1 99 ? 24.566 1.684 -13.716 1.00 62.97 99 ASN A CA 1
ATOM 743 C C . ASN A 1 99 ? 24.276 1.776 -15.228 1.00 62.97 99 ASN A C 1
ATOM 745 O O . ASN A 1 99 ? 24.751 0.937 -15.996 1.00 62.97 99 ASN A O 1
ATOM 749 N N . TYR A 1 100 ? 23.522 2.782 -15.686 1.00 57.97 100 TYR A N 1
ATOM 750 C CA . TYR A 1 100 ? 23.251 3.005 -17.107 1.00 57.97 100 TYR A CA 1
ATOM 751 C C . TYR A 1 100 ? 24.412 3.702 -17.810 1.00 57.97 100 TYR A C 1
ATOM 753 O O . TYR A 1 100 ? 24.440 4.920 -17.974 1.00 57.97 100 TYR A O 1
ATOM 761 N N . SER A 1 101 ? 25.347 2.903 -18.325 1.00 47.78 101 SER A N 1
ATOM 762 C CA . SER A 1 101 ? 26.129 3.339 -19.480 1.00 47.78 101 SER A CA 1
ATOM 763 C C . SER A 1 101 ? 25.202 3.409 -20.699 1.00 47.78 101 SER A C 1
ATOM 765 O O . SER A 1 101 ? 24.329 2.557 -20.875 1.00 47.78 101 SER A O 1
ATOM 767 N N . VAL A 1 102 ? 25.354 4.454 -21.512 1.00 47.06 102 VAL A N 1
ATOM 768 C CA . VAL A 1 102 ? 24.522 4.781 -22.681 1.00 47.06 102 VAL A CA 1
ATOM 769 C C . VAL A 1 102 ? 24.506 3.596 -23.667 1.00 47.06 102 VAL A C 1
ATOM 771 O O . VAL A 1 102 ? 25.383 3.492 -24.518 1.00 47.06 102 VAL A O 1
ATOM 774 N N . GLY A 1 103 ? 23.544 2.671 -23.526 1.00 52.75 103 GLY A N 1
ATOM 775 C CA . GLY A 1 103 ? 23.396 1.489 -24.395 1.00 52.75 103 GLY A CA 1
ATOM 776 C C . GLY A 1 103 ? 22.963 0.161 -23.745 1.00 52.75 103 GLY A C 1
ATOM 777 O O . GLY A 1 103 ? 22.840 -0.819 -24.473 1.00 52.75 103 GLY A O 1
ATOM 778 N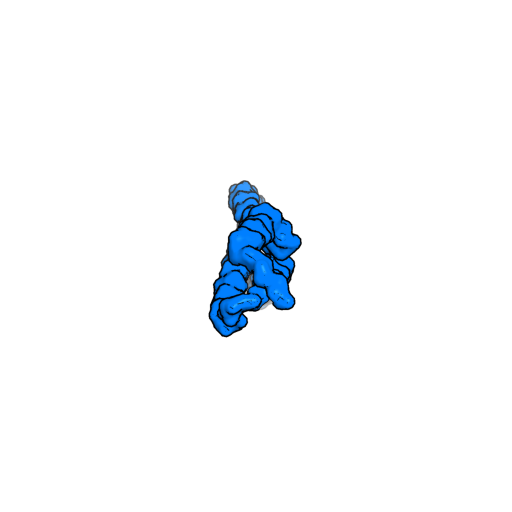 N . GLY A 1 104 ? 22.748 0.082 -22.424 1.00 56.97 104 GLY A N 1
ATOM 779 C CA . GLY A 1 104 ? 22.261 -1.144 -21.759 1.00 56.97 104 GLY A CA 1
ATOM 780 C C . GLY A 1 104 ? 20.762 -1.438 -21.963 1.00 56.97 104 GLY A C 1
ATOM 781 O O . GLY A 1 104 ? 19.974 -0.518 -22.168 1.00 56.97 104 GLY A O 1
ATOM 782 N N . ASP A 1 105 ? 20.365 -2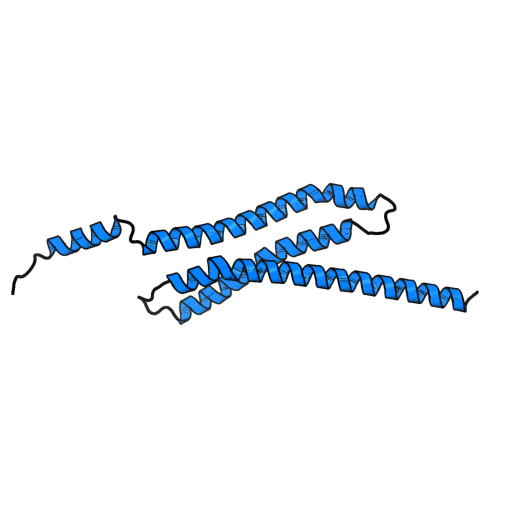.715 -21.892 1.00 62.16 105 ASP A N 1
ATOM 783 C CA . ASP A 1 105 ? 18.962 -3.167 -21.953 1.00 62.16 105 ASP A CA 1
ATOM 784 C C . ASP A 1 105 ? 18.197 -2.829 -20.657 1.00 62.16 105 ASP A C 1
ATOM 786 O O . ASP A 1 105 ? 18.581 -3.258 -19.562 1.00 62.16 105 ASP A O 1
ATOM 790 N N . GLN A 1 106 ? 17.133 -2.019 -20.769 1.00 65.75 106 GLN A N 1
ATOM 791 C CA . GLN A 1 106 ? 16.337 -1.488 -19.643 1.00 65.75 106 GLN A CA 1
ATOM 792 C C . GLN A 1 106 ? 15.335 -2.498 -19.100 1.00 65.75 106 GLN A C 1
ATOM 794 O O . GLN A 1 106 ? 14.868 -2.354 -17.967 1.00 65.75 106 GLN A O 1
ATOM 799 N N . ILE A 1 107 ? 15.043 -3.550 -19.859 1.00 67.00 107 ILE A N 1
ATOM 800 C CA . ILE A 1 107 ? 13.997 -4.519 -19.548 1.00 67.00 107 ILE A CA 1
ATOM 801 C C . ILE A 1 107 ? 14.175 -5.197 -18.171 1.00 67.00 107 ILE A C 1
ATOM 803 O O . ILE A 1 107 ? 13.175 -5.286 -17.451 1.00 67.00 107 ILE A O 1
ATOM 807 N N . PRO A 1 108 ? 15.382 -5.589 -17.707 1.00 68.75 108 PRO A N 1
ATOM 808 C CA . PRO A 1 108 ? 15.553 -6.231 -16.400 1.00 68.75 108 PRO A CA 1
ATOM 809 C C . PRO A 1 108 ? 15.096 -5.364 -15.217 1.00 68.75 108 PRO A C 1
ATOM 811 O O . PRO A 1 108 ? 14.475 -5.869 -14.281 1.00 68.75 108 PRO A O 1
ATOM 814 N N . ILE A 1 109 ? 15.340 -4.050 -15.269 1.00 70.19 109 ILE A N 1
ATOM 815 C CA . ILE A 1 109 ? 14.922 -3.118 -14.209 1.00 70.19 109 ILE A CA 1
ATOM 816 C C . ILE A 1 109 ? 13.397 -2.980 -14.196 1.00 70.19 109 ILE A C 1
ATOM 818 O O . ILE A 1 109 ? 12.785 -3.027 -13.128 1.00 70.19 109 ILE A O 1
ATOM 822 N N . TYR A 1 110 ? 12.765 -2.886 -15.368 1.00 67.88 110 TYR A N 1
ATOM 823 C CA . TYR A 1 110 ? 11.307 -2.791 -15.467 1.00 67.88 110 TYR A CA 1
ATOM 824 C C . TYR A 1 110 ? 10.593 -4.071 -15.009 1.00 67.88 110 TYR A C 1
ATOM 826 O O . TYR A 1 110 ? 9.505 -3.977 -14.445 1.00 67.88 110 TYR A O 1
ATOM 834 N N . ILE A 1 111 ? 11.190 -5.257 -15.192 1.00 70.31 111 ILE A N 1
ATOM 835 C CA . ILE A 1 111 ? 10.622 -6.530 -14.705 1.00 70.31 111 ILE A CA 1
ATOM 836 C C . ILE A 1 111 ? 10.590 -6.557 -13.174 1.00 70.31 111 ILE A C 1
ATOM 838 O O . ILE A 1 111 ? 9.557 -6.883 -12.581 1.00 70.31 111 ILE A O 1
ATOM 842 N N . ILE A 1 112 ? 11.699 -6.175 -12.531 1.00 69.62 112 ILE A N 1
ATOM 843 C CA . ILE A 1 112 ? 11.787 -6.090 -11.064 1.00 69.62 112 ILE A CA 1
ATOM 844 C C . ILE A 1 112 ? 10.707 -5.140 -10.535 1.00 69.62 112 ILE A C 1
ATOM 846 O O . ILE A 1 112 ? 10.002 -5.433 -9.570 1.00 69.62 112 ILE A O 1
ATOM 850 N N . PHE A 1 113 ? 10.518 -4.028 -11.230 1.00 70.75 113 PHE A N 1
ATOM 851 C CA . PHE A 1 113 ? 9.564 -3.002 -10.857 1.00 70.75 113 PHE A CA 1
ATOM 852 C C . PHE A 1 113 ? 8.102 -3.368 -11.046 1.00 70.75 113 PHE A C 1
ATOM 854 O O . PHE A 1 113 ? 7.268 -3.042 -10.206 1.00 70.75 113 PHE A O 1
ATOM 861 N N . ALA A 1 114 ? 7.773 -4.004 -12.163 1.00 69.00 114 ALA A N 1
ATOM 862 C CA . ALA A 1 114 ? 6.392 -4.301 -12.493 1.00 69.00 114 ALA A CA 1
ATOM 863 C C . ALA A 1 114 ? 5.840 -5.455 -11.639 1.00 69.00 114 ALA A C 1
ATOM 865 O O . ALA A 1 114 ? 4.644 -5.477 -11.366 1.00 69.00 114 ALA A O 1
ATO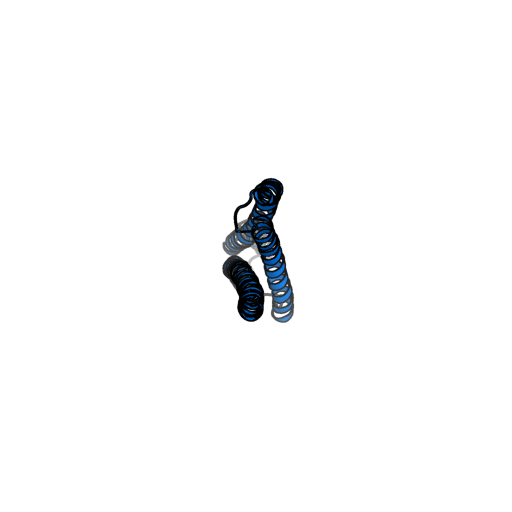M 866 N N . LEU A 1 115 ? 6.692 -6.390 -11.197 1.00 76.56 115 LEU A N 1
ATOM 867 C CA . LEU A 1 115 ? 6.273 -7.582 -10.448 1.00 76.56 115 LEU A CA 1
ATOM 868 C C . LEU A 1 115 ? 6.656 -7.557 -8.966 1.00 76.56 115 LEU A C 1
ATOM 870 O O . LEU A 1 115 ? 5.806 -7.802 -8.112 1.00 76.56 115 LEU A O 1
ATOM 874 N N . PHE A 1 116 ? 7.914 -7.265 -8.632 1.00 76.31 116 PHE A N 1
ATOM 875 C CA . PHE A 1 116 ? 8.398 -7.423 -7.256 1.00 76.31 116 PHE A CA 1
ATOM 876 C C . PHE A 1 116 ? 8.092 -6.206 -6.380 1.00 76.31 116 PHE A C 1
ATOM 878 O O . PHE A 1 116 ? 7.787 -6.373 -5.199 1.00 76.31 116 PHE A O 1
ATOM 885 N N . ALA A 1 117 ? 8.108 -4.990 -6.938 1.00 81.75 117 ALA A N 1
ATOM 886 C CA . ALA A 1 117 ? 7.798 -3.784 -6.166 1.00 81.75 117 ALA A CA 1
ATOM 887 C C . ALA A 1 117 ? 6.345 -3.749 -5.631 1.00 81.75 117 ALA A C 1
ATOM 889 O O . ALA A 1 117 ? 6.176 -3.431 -4.452 1.00 81.75 117 ALA A O 1
ATOM 890 N N . PRO A 1 118 ? 5.299 -4.131 -6.400 1.00 82.50 118 PRO A N 1
ATOM 891 C CA . PRO A 1 118 ? 3.929 -4.238 -5.888 1.00 82.50 118 PRO A CA 1
ATOM 892 C C . PRO A 1 118 ? 3.776 -5.255 -4.754 1.00 82.50 118 PRO A C 1
ATOM 894 O O . PRO A 1 118 ? 3.096 -4.978 -3.764 1.00 82.50 118 PRO A O 1
ATOM 897 N N . VAL A 1 119 ? 4.430 -6.417 -4.873 1.00 85.62 119 VAL A N 1
ATOM 898 C CA . VAL A 1 119 ? 4.394 -7.476 -3.851 1.00 85.62 119 VAL A CA 1
ATOM 899 C C . VAL A 1 119 ? 5.073 -7.005 -2.568 1.00 85.62 119 VAL A C 1
ATOM 901 O O . VAL A 1 119 ? 4.516 -7.167 -1.485 1.00 85.62 119 VAL A O 1
ATOM 904 N N . LEU A 1 120 ? 6.239 -6.367 -2.682 1.00 82.88 120 LEU A N 1
ATOM 905 C CA . LEU A 1 120 ? 6.966 -5.820 -1.539 1.00 82.88 120 LEU A CA 1
ATOM 906 C C . LEU A 1 120 ? 6.174 -4.699 -0.850 1.00 82.88 120 LEU A C 1
ATOM 908 O O . LEU A 1 120 ? 6.036 -4.706 0.371 1.00 82.88 120 LEU A O 1
ATOM 912 N N . ALA A 1 121 ? 5.611 -3.768 -1.622 1.00 84.69 121 ALA A N 1
ATOM 913 C CA . ALA A 1 121 ? 4.817 -2.661 -1.093 1.00 84.69 121 ALA A CA 1
ATOM 914 C C . ALA A 1 121 ? 3.538 -3.147 -0.391 1.00 84.69 121 ALA A C 1
ATOM 916 O O . ALA A 1 121 ? 3.237 -2.703 0.718 1.00 84.69 121 ALA A O 1
ATOM 917 N N . SER A 1 122 ? 2.821 -4.096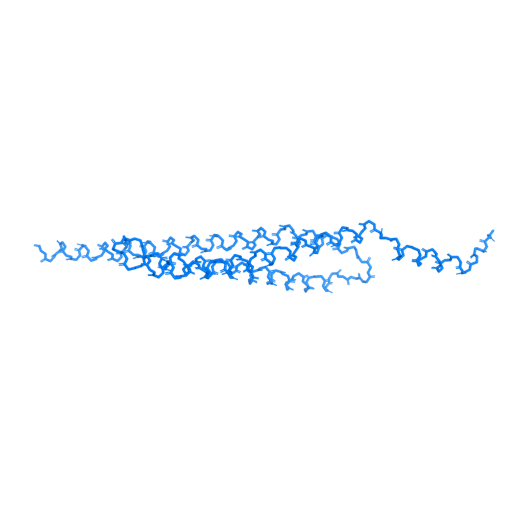 -0.998 1.00 84.81 122 SER A N 1
ATOM 918 C CA . SER A 1 122 ? 1.613 -4.689 -0.411 1.00 84.81 122 SER A CA 1
ATOM 919 C C . SER A 1 122 ? 1.942 -5.527 0.825 1.00 84.81 122 SER A C 1
ATOM 921 O O . SER A 1 122 ? 1.255 -5.430 1.838 1.00 84.81 122 SER A O 1
ATOM 923 N N . GLY A 1 123 ? 3.027 -6.305 0.780 1.00 84.69 123 GLY A N 1
ATOM 924 C CA . GLY A 1 123 ? 3.508 -7.081 1.920 1.00 84.69 123 GLY A CA 1
ATOM 925 C C . GLY A 1 123 ? 3.855 -6.186 3.107 1.00 84.69 123 GLY A C 1
ATOM 926 O O . GLY A 1 123 ? 3.343 -6.397 4.202 1.00 84.69 123 GLY A O 1
ATOM 927 N N . LEU A 1 124 ? 4.658 -5.141 2.898 1.00 81.62 124 LEU A N 1
ATOM 928 C CA . LEU A 1 124 ? 5.036 -4.205 3.962 1.00 81.62 124 LEU A CA 1
ATOM 929 C C . LEU A 1 124 ? 3.826 -3.476 4.558 1.00 81.62 124 LEU A C 1
ATOM 931 O O . LEU A 1 124 ? 3.756 -3.301 5.774 1.00 81.62 124 LEU A O 1
ATOM 935 N N . ALA A 1 125 ? 2.848 -3.113 3.728 1.00 83.44 125 ALA A N 1
ATOM 936 C CA . ALA A 1 125 ? 1.599 -2.524 4.197 1.00 83.44 125 ALA A CA 1
ATOM 937 C C . ALA A 1 125 ? 0.774 -3.500 5.058 1.00 83.44 125 ALA A C 1
ATOM 939 O O . ALA A 1 125 ? 0.287 -3.114 6.126 1.00 83.44 125 ALA A O 1
ATOM 940 N N . LEU A 1 126 ? 0.656 -4.764 4.639 1.00 82.56 126 LEU A N 1
ATOM 941 C CA . LEU A 1 126 ? -0.096 -5.799 5.357 1.00 82.56 126 LEU A CA 1
ATOM 942 C C . LEU A 1 126 ? 0.583 -6.207 6.670 1.00 82.56 126 LEU A C 1
ATOM 944 O O . LEU A 1 126 ? -0.061 -6.211 7.719 1.00 82.56 126 LEU A O 1
ATOM 948 N N . PHE A 1 127 ? 1.883 -6.509 6.644 1.00 75.88 127 PHE A N 1
ATOM 949 C CA . PHE A 1 127 ? 2.631 -6.889 7.846 1.00 75.88 127 PHE A CA 1
ATOM 950 C C . PHE A 1 127 ? 2.754 -5.722 8.836 1.00 75.88 127 PHE A C 1
ATOM 952 O O . PHE A 1 127 ? 2.616 -5.932 10.040 1.00 75.88 127 PHE A O 1
ATOM 959 N N . GLY A 1 128 ? 2.922 -4.486 8.351 1.00 75.12 128 GLY A N 1
ATOM 960 C CA . GLY A 1 128 ? 2.915 -3.287 9.195 1.00 75.12 128 GLY A CA 1
ATOM 961 C C . GLY A 1 128 ? 1.551 -3.015 9.843 1.00 75.12 128 GLY A C 1
ATOM 962 O O . GLY A 1 128 ? 1.477 -2.706 11.036 1.00 75.12 128 GLY A O 1
ATOM 963 N N . GLY A 1 129 ? 0.462 -3.189 9.086 1.00 72.81 129 GLY A N 1
ATOM 964 C CA . GLY A 1 129 ? -0.909 -3.035 9.584 1.00 72.81 129 GLY A CA 1
ATOM 965 C C . GLY A 1 129 ? -1.277 -4.071 10.650 1.00 72.81 129 GLY A C 1
ATOM 966 O O . GLY A 1 129 ? -1.793 -3.712 11.709 1.00 72.81 129 GLY A O 1
ATOM 967 N N . MET A 1 130 ? -0.942 -5.346 10.418 1.00 81.06 130 MET A N 1
ATOM 968 C CA . MET A 1 130 ? -1.189 -6.428 11.382 1.00 81.06 130 MET A CA 1
ATOM 969 C C . MET A 1 130 ? -0.356 -6.276 12.661 1.00 81.06 130 MET A C 1
ATOM 971 O O . MET A 1 130 ? -0.884 -6.457 13.757 1.00 81.06 130 MET A O 1
ATOM 975 N N . ALA A 1 131 ? 0.920 -5.893 12.553 1.00 80.75 131 ALA A N 1
ATOM 976 C CA . ALA A 1 131 ? 1.772 -5.662 13.721 1.00 80.75 131 ALA A CA 1
ATOM 977 C C . ALA A 1 131 ? 1.248 -4.514 14.603 1.00 80.75 131 ALA A C 1
ATOM 979 O O . ALA A 1 131 ? 1.249 -4.621 15.830 1.00 80.75 131 ALA A O 1
ATOM 980 N N . THR A 1 132 ? 0.748 -3.443 13.979 1.00 78.69 132 THR A N 1
ATOM 981 C CA . THR A 1 132 ? 0.140 -2.308 14.693 1.00 78.69 132 THR A CA 1
ATOM 982 C C . THR A 1 132 ? -1.166 -2.711 15.381 1.00 78.69 132 THR A C 1
ATOM 984 O O . THR A 1 132 ? -1.442 -2.276 16.494 1.00 78.69 132 THR A O 1
ATOM 987 N N . TRP A 1 133 ? -1.967 -3.583 14.762 1.00 78.31 133 TRP A N 1
ATOM 988 C CA . TRP A 1 133 ? -3.177 -4.109 15.397 1.00 78.31 133 TRP A CA 1
ATOM 989 C C . TRP A 1 133 ? -2.850 -4.958 16.634 1.00 78.31 133 TRP A C 1
ATOM 991 O O . TRP A 1 133 ? -3.385 -4.715 17.714 1.00 78.31 133 TRP A O 1
ATOM 1001 N N . HIS A 1 134 ? -1.903 -5.894 16.513 1.00 83.69 134 HIS A N 1
ATOM 1002 C CA . HIS A 1 134 ? -1.484 -6.750 17.626 1.00 83.69 134 HIS A CA 1
ATOM 1003 C C . HIS A 1 134 ? -0.899 -5.969 18.815 1.00 83.69 134 HIS A C 1
ATOM 1005 O O . HIS A 1 134 ? -1.134 -6.340 19.971 1.00 83.69 134 HIS A O 1
ATOM 1011 N N . SER A 1 135 ? -0.168 -4.876 18.573 1.00 81.56 135 SER A N 1
ATOM 1012 C CA . SER A 1 135 ? 0.378 -4.047 19.656 1.00 81.56 135 SER A CA 1
ATOM 1013 C C . SER A 1 135 ? -0.714 -3.280 20.409 1.00 81.56 135 SER A C 1
ATOM 1015 O O . SER A 1 135 ? -0.667 -3.190 21.635 1.00 81.56 135 SER A O 1
ATOM 1017 N N . ILE A 1 136 ? -1.745 -2.796 19.711 1.00 82.44 136 ILE A N 1
ATOM 1018 C CA . ILE A 1 136 ? -2.889 -2.116 20.335 1.00 82.44 136 ILE A CA 1
ATOM 1019 C C . ILE A 1 136 ? -3.712 -3.092 21.185 1.00 82.44 136 ILE A C 1
ATOM 1021 O O . ILE A 1 136 ? -4.069 -2.766 22.322 1.00 82.44 136 ILE A O 1
ATOM 1025 N N . THR A 1 137 ? -3.998 -4.292 20.667 1.00 82.81 137 THR A N 1
ATOM 1026 C CA . THR A 1 137 ? -4.759 -5.314 21.405 1.00 82.81 137 THR A CA 1
ATOM 1027 C C . THR A 1 137 ? -4.027 -5.735 22.678 1.00 82.81 137 THR A C 1
ATOM 1029 O O . THR A 1 137 ? -4.603 -5.673 23.762 1.00 82.81 137 THR A O 1
ATOM 1032 N N . SER A 1 138 ? -2.732 -6.045 22.581 1.00 83.81 138 SER A N 1
ATOM 1033 C CA . SER A 1 138 ? -1.932 -6.458 23.744 1.00 83.81 138 SER A CA 1
ATOM 1034 C C . SER A 1 138 ? -1.755 -5.351 24.796 1.00 83.81 138 SER A C 1
ATOM 1036 O O . SER A 1 138 ? -1.794 -5.622 26.001 1.00 83.81 138 SER A O 1
ATOM 1038 N N . ALA A 1 139 ? -1.623 -4.087 24.377 1.00 82.56 139 ALA A N 1
ATOM 1039 C CA . ALA A 1 139 ? -1.584 -2.947 25.296 1.00 82.56 139 ALA A CA 1
ATOM 1040 C C . ALA A 1 139 ? -2.920 -2.751 26.035 1.00 82.56 139 ALA A C 1
ATOM 1042 O O . ALA A 1 139 ? -2.935 -2.465 27.235 1.00 82.56 139 ALA A O 1
ATOM 1043 N N . THR A 1 140 ? -4.042 -2.942 25.336 1.00 81.88 140 THR A N 1
ATOM 1044 C CA . THR A 1 140 ? -5.386 -2.812 25.916 1.00 81.88 140 THR A CA 1
ATOM 1045 C C . THR A 1 140 ? -5.657 -3.912 26.943 1.00 81.88 140 THR A C 1
ATOM 1047 O O . THR A 1 140 ? -6.092 -3.615 28.055 1.00 81.88 140 THR A O 1
ATOM 1050 N N . GLU A 1 141 ? -5.329 -5.166 26.622 1.00 83.38 141 GLU A N 1
ATOM 1051 C CA . GLU A 1 141 ? -5.444 -6.300 27.551 1.00 83.38 141 GLU A CA 1
ATOM 1052 C C . GLU A 1 141 ? -4.601 -6.093 28.818 1.00 83.38 141 GLU A C 1
ATOM 1054 O O . GLU A 1 141 ? -5.072 -6.331 29.932 1.00 83.38 141 GLU A O 1
ATOM 1059 N N . SER A 1 142 ? -3.378 -5.576 28.664 1.00 83.62 142 SER A N 1
ATOM 1060 C CA . SER A 1 142 ? -2.482 -5.281 29.788 1.00 83.62 142 SER A CA 1
ATOM 1061 C C . SER A 1 142 ? -3.039 -4.190 30.710 1.00 83.62 142 SER A C 1
ATOM 1063 O O . SER A 1 142 ? -2.969 -4.320 31.934 1.00 83.62 142 SER A O 1
ATOM 1065 N N . ALA A 1 143 ? -3.630 -3.135 30.140 1.00 81.25 143 ALA A N 1
ATOM 1066 C CA . ALA A 1 143 ? -4.252 -2.056 30.905 1.00 81.25 143 ALA A CA 1
ATOM 1067 C C . ALA A 1 143 ? -5.490 -2.542 31.679 1.00 81.25 143 ALA A C 1
ATOM 1069 O O . ALA A 1 143 ? -5.617 -2.273 32.875 1.00 81.25 143 ALA A O 1
ATOM 1070 N N . VAL A 1 144 ? -6.364 -3.320 31.031 1.00 82.06 144 VAL A N 1
ATOM 1071 C CA . VAL A 1 144 ? -7.556 -3.906 31.670 1.00 82.06 144 VAL A CA 1
ATOM 1072 C C . VAL A 1 144 ? -7.158 -4.894 32.772 1.00 82.06 144 VAL A C 1
ATOM 1074 O O . VAL A 1 144 ? -7.714 -4.854 33.871 1.00 82.06 144 VAL A O 1
ATOM 1077 N N . GLY A 1 145 ? -6.151 -5.737 32.528 1.00 83.12 145 GLY A N 1
ATOM 1078 C CA . GLY A 1 145 ? -5.635 -6.685 33.515 1.00 83.12 145 GLY A CA 1
ATOM 1079 C C . GLY A 1 145 ? -5.010 -6.008 34.740 1.00 83.12 145 GLY A C 1
ATOM 1080 O O . GLY A 1 145 ? -5.170 -6.494 35.860 1.00 83.12 145 GLY A O 1
ATOM 1081 N N . PHE A 1 146 ? -4.338 -4.868 34.559 1.00 83.62 146 PHE A N 1
ATOM 1082 C CA . PHE A 1 146 ? -3.809 -4.070 35.667 1.00 83.62 146 PHE A CA 1
ATOM 1083 C C . PHE A 1 146 ? -4.931 -3.475 36.529 1.00 83.62 146 PHE A C 1
ATOM 1085 O O . PHE A 1 146 ? -4.911 -3.630 37.750 1.00 83.62 146 PHE A O 1
ATOM 1092 N N . THR A 1 147 ? -5.953 -2.874 35.910 1.00 82.62 147 THR A N 1
ATOM 1093 C CA . THR A 1 147 ? -7.125 -2.351 36.629 1.00 82.62 147 THR A CA 1
ATOM 1094 C C . THR A 1 147 ? -7.879 -3.455 37.375 1.00 82.62 147 THR A C 1
ATOM 1096 O O . THR A 1 147 ? -8.229 -3.270 38.540 1.00 82.62 147 THR A O 1
ATOM 1099 N N . GLY A 1 148 ? -8.067 -4.627 36.757 1.00 84.00 148 GLY A N 1
ATOM 1100 C CA . GLY A 1 148 ? -8.700 -5.781 37.403 1.00 84.00 148 GLY A CA 1
ATOM 1101 C C . GLY A 1 148 ? -7.922 -6.293 38.622 1.00 84.00 148 GLY A C 1
ATOM 1102 O O . GLY A 1 148 ? -8.524 -6.608 39.646 1.00 84.00 148 GLY A O 1
ATOM 1103 N N . LYS A 1 149 ? -6.583 -6.313 38.554 1.00 83.12 149 LYS A N 1
ATOM 1104 C CA . LYS A 1 149 ? -5.721 -6.677 39.694 1.00 83.12 149 LYS A CA 1
ATOM 1105 C C . LYS A 1 149 ? -5.813 -5.676 40.843 1.00 83.12 149 LYS A C 1
ATOM 1107 O O . LYS A 1 149 ? -5.873 -6.095 41.996 1.00 83.12 149 LYS A O 1
ATOM 1112 N N . LEU A 1 150 ? -5.839 -4.378 40.542 1.00 81.62 150 LEU A N 1
ATOM 1113 C CA . LEU A 1 150 ? -5.997 -3.343 41.565 1.00 81.62 150 LEU A CA 1
ATOM 1114 C C . LEU A 1 150 ? -7.361 -3.431 42.248 1.00 81.62 150 LEU A C 1
ATOM 1116 O O . LEU A 1 150 ? -7.421 -3.373 43.469 1.00 81.62 150 LEU A O 1
ATOM 1120 N N . LEU A 1 151 ? -8.436 -3.644 41.489 1.00 79.94 151 LEU A N 1
ATOM 1121 C CA . LEU A 1 151 ? -9.775 -3.817 42.056 1.00 79.94 151 LEU A CA 1
ATOM 1122 C C . LEU A 1 151 ? -9.834 -5.018 43.010 1.00 79.94 151 LEU A C 1
ATOM 1124 O O . LEU A 1 151 ? -10.265 -4.858 44.144 1.00 79.94 151 LEU A O 1
ATOM 1128 N N . ASN A 1 152 ? -9.291 -6.170 42.606 1.00 81.50 152 ASN A N 1
ATOM 1129 C CA . ASN A 1 152 ? -9.248 -7.379 43.445 1.00 81.50 152 ASN A CA 1
ATOM 1130 C C . ASN A 1 152 ? -8.319 -7.279 44.667 1.00 81.50 152 ASN A C 1
ATOM 1132 O O . ASN A 1 152 ? -8.340 -8.154 45.521 1.00 81.50 152 ASN A O 1
ATOM 1136 N N . THR A 1 153 ? -7.453 -6.266 44.725 1.00 71.94 153 THR A N 1
ATOM 1137 C CA . THR A 1 153 ? -6.576 -6.028 45.882 1.00 71.94 153 THR A CA 1
ATOM 1138 C C . THR A 1 153 ? -7.209 -5.045 46.877 1.00 71.94 153 THR A C 1
ATOM 1140 O O . THR A 1 153 ? -6.755 -4.953 48.014 1.00 71.94 153 THR A O 1
ATOM 1143 N N . VAL A 1 154 ? -8.232 -4.287 46.462 1.00 63.66 154 VAL A N 1
ATOM 1144 C CA . VAL A 1 154 ? -8.848 -3.205 47.255 1.00 63.66 154 VAL A CA 1
ATOM 1145 C C . VAL A 1 154 ? -10.237 -3.590 47.806 1.00 63.66 154 VAL A C 1
ATOM 1147 O O . VAL A 1 154 ? -10.706 -2.942 48.741 1.00 63.66 154 VAL A O 1
ATOM 1150 N N . THR A 1 155 ? -10.873 -4.649 47.289 1.00 57.41 155 THR A N 1
ATOM 1151 C CA . THR A 1 155 ? -12.051 -5.335 47.877 1.00 57.41 155 THR A CA 1
ATOM 1152 C C . THR A 1 155 ? -11.662 -6.641 48.541 1.00 57.41 155 THR A C 1
ATOM 1154 O O . THR A 1 155 ? -12.186 -6.914 49.642 1.00 57.41 155 THR A O 1
#

Foldseek 3Di:
DDPDDPVVVVVVVVVCVVPDDPLNVLLVVLVVLLVVLLVVLVVQLVVLVVCQVVLVVVCPDPDPDNSNVVSVLSNVLSVQLNVQLVVVVVVVVVVCVVPDDPPDRCNVSSVCNSPVSSVVSNVCSVVVSVVVVVVVVVVVVVVVVVVVVVVVVVD

Sequence (155 aa):
MLVTSPAGYGVKKTLELIMPSWESVIFSVLAGMMRAYQHFVEIGLFLTTLVGPLAVGGSLLPVENKPFFAWLIGFFSIGFSKLTFNMVAGLSAVAAAENYSVGGDQIPIYIIFALFAPVLASGLALFGGMATWHSITSATESAVGFTGKLLNTVT